Protein AF-A0A0C3PK39-F1 (afdb_monomer_lite)

Radius of gyration: 20.99 Å; chains: 1; bounding box: 49×44×51 Å

Organism: NCBI:txid870435

Foldseek 3Di:
DDDDDDPPDDDDPLQVDEAEEEEAQPDDDDLLVVLLVCVVSVHQKYWYWHDDPPRTDDTDIDGCPDPVNVVSVVSVVVVVVVVVVVVVVVVVVDVVVDPPFDKDFDDDPNDTDIDGDDDDDDPPDDPVVCVVPPDDPDD

Structure (mmCIF, N/CA/C/O backbone):
data_AF-A0A0C3PK39-F1
#
_entry.id   AF-A0A0C3PK39-F1
#
loop_
_atom_site.group_PDB
_atom_site.id
_atom_site.type_symbol
_atom_site.label_atom_id
_atom_site.label_alt_id
_atom_site.label_comp_id
_atom_site.label_asym_id
_atom_site.label_entity_id
_atom_site.label_seq_id
_atom_site.pdbx_PDB_ins_code
_atom_site.Cartn_x
_atom_site.Cartn_y
_atom_site.Cartn_z
_atom_site.occupancy
_atom_site.B_iso_or_equiv
_atom_site.auth_seq_id
_atom_site.auth_comp_id
_atom_site.auth_asym_id
_atom_site.auth_atom_id
_atom_site.pdbx_PDB_model_num
ATOM 1 N N . MET A 1 1 ? -28.351 13.438 0.850 1.00 42.59 1 MET A N 1
ATOM 2 C CA . MET A 1 1 ? -27.108 14.030 1.394 1.00 42.59 1 MET A CA 1
ATOM 3 C C . MET A 1 1 ? -26.590 15.057 0.391 1.00 42.59 1 MET A C 1
ATOM 5 O O . MET A 1 1 ? -26.276 14.674 -0.727 1.00 42.59 1 MET A O 1
ATOM 9 N N . LYS A 1 2 ? -26.605 16.357 0.718 1.00 39.53 2 LYS A N 1
ATOM 10 C CA . LYS A 1 2 ? -26.077 17.410 -0.170 1.00 39.53 2 LYS A CA 1
ATOM 11 C C . LYS A 1 2 ? -24.591 17.599 0.139 1.00 39.53 2 LYS A C 1
ATOM 13 O O . LYS A 1 2 ? -24.259 18.124 1.197 1.00 39.53 2 LYS A O 1
ATOM 18 N N . VAL A 1 3 ? -23.712 17.150 -0.755 1.00 57.50 3 VAL A N 1
ATOM 19 C CA . VAL A 1 3 ? -22.270 17.409 -0.645 1.00 57.50 3 VAL A CA 1
ATOM 20 C C . VAL A 1 3 ? -22.033 18.863 -1.053 1.00 57.50 3 VAL A C 1
ATOM 22 O O . VAL A 1 3 ? -22.202 19.215 -2.218 1.00 57.50 3 VAL A O 1
ATOM 25 N N . LYS A 1 4 ? -21.697 19.729 -0.092 1.00 63.94 4 LYS A N 1
ATOM 26 C CA . LYS A 1 4 ? -21.266 21.100 -0.385 1.00 63.94 4 LYS A CA 1
ATOM 27 C C . LYS A 1 4 ? -19.791 21.064 -0.763 1.00 63.94 4 LYS A C 1
ATOM 29 O O . LYS A 1 4 ? -18.950 20.744 0.070 1.00 63.94 4 LYS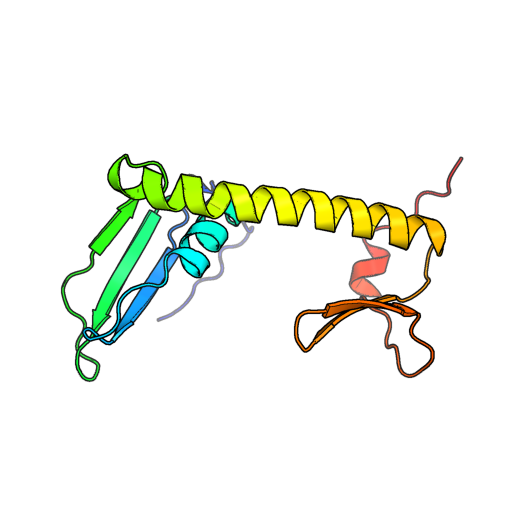 A O 1
ATOM 34 N N . LEU A 1 5 ? -19.490 21.389 -2.015 1.00 65.06 5 LEU A N 1
ATOM 35 C CA . LEU A 1 5 ? -18.119 21.646 -2.441 1.00 65.06 5 LEU A CA 1
ATOM 36 C C . LEU A 1 5 ? -17.664 22.956 -1.793 1.00 65.06 5 LEU A C 1
ATOM 38 O O . LEU A 1 5 ? -18.254 24.007 -2.039 1.00 65.06 5 LEU A O 1
ATOM 42 N N . THR A 1 6 ? -16.646 22.891 -0.943 1.00 62.50 6 THR A N 1
ATOM 43 C CA . THR A 1 6 ? -15.999 24.081 -0.392 1.00 62.50 6 THR A CA 1
ATOM 44 C C . THR A 1 6 ? -15.044 24.666 -1.432 1.00 62.50 6 THR A C 1
ATOM 46 O O . THR A 1 6 ? -14.265 23.949 -2.065 1.00 62.50 6 THR A O 1
ATOM 49 N N . SER A 1 7 ? -15.143 25.978 -1.643 1.00 70.19 7 SER A N 1
ATOM 50 C CA . SER A 1 7 ? -14.208 26.763 -2.448 1.00 70.19 7 SER A CA 1
ATOM 51 C C . SER A 1 7 ? -13.670 27.899 -1.571 1.00 70.19 7 SER A C 1
ATOM 53 O O . SER A 1 7 ? -14.487 28.572 -0.938 1.00 70.19 7 SER A O 1
ATOM 55 N N . PRO A 1 8 ? -12.345 28.123 -1.509 1.00 70.62 8 PRO A N 1
ATOM 56 C CA . PRO A 1 8 ? -11.289 27.359 -2.178 1.00 70.62 8 PRO A CA 1
ATOM 57 C C . PRO A 1 8 ? -11.109 25.953 -1.581 1.00 70.62 8 PRO A C 1
ATOM 59 O O . PRO A 1 8 ? -11.486 25.687 -0.441 1.00 70.62 8 PRO A O 1
ATOM 62 N N . ARG A 1 9 ? -10.516 25.037 -2.359 1.00 74.50 9 ARG A N 1
ATOM 63 C CA . ARG A 1 9 ? -10.085 23.734 -1.835 1.00 74.50 9 ARG A CA 1
ATOM 64 C C . ARG A 1 9 ? -8.935 23.975 -0.858 1.00 74.50 9 ARG A C 1
ATOM 66 O O . ARG A 1 9 ? -7.857 24.377 -1.286 1.00 74.50 9 ARG A O 1
ATOM 73 N N . SER A 1 10 ? -9.165 23.752 0.429 1.00 77.94 10 SER A N 1
ATOM 74 C CA . SER A 1 10 ? -8.113 23.783 1.442 1.00 77.94 10 SER A CA 1
ATOM 75 C C . SER A 1 10 ? -7.437 22.416 1.545 1.00 77.94 10 SER A C 1
ATOM 77 O O . SER A 1 10 ? -8.088 21.374 1.457 1.00 77.94 10 SER A O 1
ATOM 79 N N . VAL A 1 1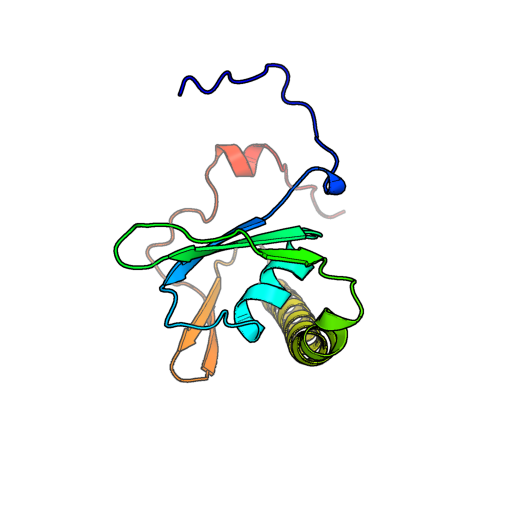1 ? -6.115 22.417 1.717 1.00 83.38 11 VAL A N 1
ATOM 80 C CA . VAL A 1 11 ? -5.372 21.201 2.061 1.00 83.38 11 VAL A CA 1
ATOM 81 C C . VAL A 1 11 ? -5.709 20.851 3.506 1.00 83.38 11 VAL A C 1
ATOM 83 O O . VAL A 1 11 ? -5.596 21.700 4.390 1.00 83.38 11 VAL A O 1
ATOM 86 N N . LEU A 1 12 ? -6.145 19.615 3.739 1.00 85.44 12 LEU A N 1
ATOM 87 C CA . LEU A 1 12 ? -6.407 19.110 5.081 1.00 85.44 12 LEU A CA 1
ATOM 88 C C . LEU A 1 12 ? -5.193 18.335 5.602 1.00 85.44 12 LEU A C 1
ATOM 90 O O . LEU A 1 12 ? -4.528 17.654 4.818 1.00 85.44 12 LEU A O 1
ATOM 94 N N . PRO A 1 13 ? -4.910 18.392 6.916 1.00 89.75 13 PRO A N 1
ATOM 95 C CA . PRO A 1 13 ? -3.901 17.536 7.519 1.00 89.75 13 PRO A CA 1
ATOM 96 C C . PRO A 1 13 ? -4.248 16.063 7.308 1.00 89.75 13 PRO A C 1
ATOM 98 O O . PRO A 1 13 ? -5.386 15.655 7.548 1.00 89.75 13 PRO A O 1
ATOM 101 N N . GLN A 1 14 ? -3.260 15.246 6.943 1.00 89.12 14 GLN A N 1
ATOM 102 C CA . GLN A 1 14 ? -3.454 13.804 6.765 1.00 89.12 14 GLN A CA 1
ATOM 103 C C . GLN A 1 14 ? -3.999 13.129 8.038 1.00 89.12 14 GLN A C 1
ATOM 105 O O . GLN A 1 14 ? -4.791 12.197 7.963 1.00 89.12 14 GLN A O 1
ATOM 110 N N . SER A 1 15 ? -3.659 13.659 9.218 1.00 90.31 15 SER A N 1
ATOM 111 C CA . SER A 1 15 ? -4.172 13.201 10.516 1.00 90.31 15 SER A CA 1
ATOM 112 C C . SER A 1 15 ? -5.691 13.335 10.686 1.00 90.31 15 SER A C 1
ATOM 114 O O . SER A 1 15 ? -6.252 12.710 11.584 1.00 90.31 15 SER A O 1
ATOM 116 N N . SER A 1 16 ? -6.362 14.126 9.840 1.00 92.06 16 SER A N 1
ATOM 117 C CA . SER A 1 16 ? -7.825 14.255 9.816 1.00 92.06 16 SER A CA 1
ATOM 118 C C . SER A 1 16 ? -8.523 13.203 8.942 1.00 92.06 16 SER A C 1
ATOM 120 O O . SER A 1 16 ? -9.752 13.137 8.929 1.00 92.06 16 SER A O 1
ATOM 122 N N . VAL A 1 17 ? -7.760 12.374 8.223 1.00 93.81 17 VAL A N 1
ATOM 123 C CA . VAL A 1 17 ? -8.275 11.332 7.330 1.00 93.81 17 VAL A CA 1
ATOM 124 C C . VAL A 1 17 ? -8.434 10.014 8.089 1.00 93.81 17 VAL A C 1
ATOM 126 O O . VAL A 1 17 ? -7.570 9.611 8.870 1.00 93.81 17 VAL A O 1
ATOM 129 N N . ILE A 1 18 ? -9.544 9.322 7.831 1.00 96.50 18 ILE A N 1
ATOM 130 C CA . ILE A 1 18 ? -9.814 7.970 8.330 1.00 96.50 18 ILE A CA 1
ATOM 131 C C . ILE A 1 18 ? -10.183 7.051 7.165 1.00 96.50 18 ILE A C 1
ATOM 133 O O . ILE A 1 18 ? -10.816 7.488 6.204 1.00 96.50 18 ILE A O 1
ATOM 137 N N . GLU A 1 19 ? -9.837 5.772 7.274 1.00 97.69 19 GLU A N 1
ATOM 138 C CA . GLU A 1 19 ? -10.328 4.727 6.374 1.00 97.69 19 GLU A CA 1
ATOM 139 C C . GLU A 1 19 ? -11.592 4.106 6.979 1.00 97.69 19 GLU A C 1
ATOM 141 O O . GLU A 1 19 ? -11.637 3.795 8.172 1.00 97.69 19 GLU A O 1
ATOM 146 N N . ILE A 1 20 ? -12.611 3.875 6.150 1.00 97.94 20 ILE A N 1
ATOM 147 C CA . ILE A 1 20 ? -13.822 3.144 6.537 1.00 97.94 20 ILE A CA 1
ATOM 148 C C . ILE A 1 20 ? -13.907 1.878 5.692 1.00 97.94 20 ILE A C 1
ATOM 150 O O . ILE A 1 20 ? -13.910 1.944 4.463 1.00 97.94 20 ILE A O 1
ATOM 154 N N . LYS A 1 21 ? -14.033 0.718 6.342 1.00 97.31 21 LYS A N 1
ATOM 155 C CA . LYS A 1 21 ? -14.286 -0.557 5.660 1.00 97.31 21 LYS A CA 1
ATOM 156 C C . LYS A 1 21 ? -15.495 -1.265 6.247 1.00 97.31 21 LYS A C 1
ATOM 158 O O . LYS A 1 21 ? -15.847 -1.115 7.416 1.00 97.31 21 LYS A O 1
ATOM 163 N N . THR A 1 22 ? -16.116 -2.088 5.414 1.00 96.94 22 THR A N 1
ATOM 164 C CA . THR A 1 22 ? -17.180 -2.998 5.827 1.00 96.94 22 THR A CA 1
ATOM 165 C C . THR A 1 22 ? -16.848 -4.412 5.379 1.00 96.94 22 THR A C 1
ATOM 167 O O . THR A 1 22 ? -16.165 -4.621 4.372 1.00 96.94 22 THR A O 1
ATOM 170 N N . ARG A 1 23 ? -17.286 -5.406 6.152 1.00 96.62 23 ARG A N 1
ATOM 171 C CA . ARG A 1 23 ? -17.034 -6.816 5.836 1.00 96.62 23 ARG A CA 1
ATOM 172 C C . ARG A 1 23 ? -18.179 -7.687 6.326 1.00 96.62 23 ARG A C 1
ATOM 174 O O . ARG A 1 23 ? -18.767 -7.405 7.363 1.00 96.62 23 ARG A O 1
ATOM 181 N N . ALA A 1 24 ? -18.494 -8.763 5.610 1.00 96.88 24 ALA A N 1
ATOM 182 C CA . ALA A 1 24 ? -19.442 -9.750 6.117 1.00 96.88 24 ALA A CA 1
ATOM 183 C C . ALA A 1 24 ? -18.925 -10.323 7.449 1.00 96.88 24 ALA A C 1
ATOM 185 O O . ALA A 1 24 ? -17.756 -10.684 7.525 1.00 96.88 24 ALA A O 1
ATOM 186 N N . ALA A 1 25 ? -19.783 -10.458 8.462 1.00 95.31 25 ALA A N 1
ATOM 187 C CA . ALA A 1 25 ? -19.379 -10.834 9.821 1.00 95.31 25 ALA A CA 1
ATOM 188 C C . ALA A 1 25 ? -18.628 -12.173 9.907 1.00 95.31 25 ALA A C 1
ATOM 190 O O . ALA A 1 25 ? -17.760 -12.341 10.753 1.00 95.31 25 ALA A O 1
ATOM 191 N N . ARG A 1 26 ? -18.911 -13.096 8.979 1.00 95.38 26 ARG A N 1
ATOM 192 C CA . ARG A 1 26 ? -18.232 -14.397 8.852 1.00 95.38 26 ARG A CA 1
ATOM 193 C C . ARG A 1 26 ? -16.841 -14.346 8.201 1.00 95.38 26 ARG A C 1
ATOM 195 O O . ARG A 1 26 ? -16.271 -15.398 7.935 1.00 95.38 26 ARG A O 1
ATOM 202 N N . ARG A 1 27 ? -16.358 -13.171 7.793 1.00 94.94 27 ARG A N 1
ATOM 203 C CA . ARG A 1 27 ? -15.073 -13.002 7.105 1.00 94.94 27 ARG A CA 1
ATOM 204 C C . ARG A 1 27 ? -14.181 -12.081 7.912 1.00 94.94 27 ARG A C 1
ATOM 206 O O . ARG A 1 27 ? -14.575 -10.960 8.230 1.00 94.94 27 ARG A O 1
ATOM 213 N N . GLU A 1 28 ? -12.956 -12.532 8.133 1.00 93.94 28 GLU A N 1
ATOM 214 C CA . GLU A 1 28 ? -11.923 -11.687 8.706 1.00 93.94 28 GLU A CA 1
ATOM 215 C C . GLU A 1 28 ? -11.397 -10.662 7.700 1.00 93.94 28 GLU A C 1
ATOM 217 O O . GLU A 1 28 ? -11.610 -10.749 6.478 1.00 93.94 28 GLU A O 1
ATOM 222 N N . LEU A 1 29 ? -10.763 -9.639 8.263 1.00 94.69 29 LEU A N 1
ATOM 223 C CA . LEU A 1 29 ? -10.046 -8.635 7.505 1.00 94.69 29 LEU A CA 1
ATOM 224 C C . LEU A 1 29 ? -8.701 -9.217 7.067 1.00 94.69 29 LEU A C 1
ATOM 226 O O . LEU A 1 29 ? -7.969 -9.770 7.885 1.00 94.69 29 LEU A O 1
ATOM 230 N N . ASP A 1 30 ? -8.374 -9.089 5.783 1.00 95.31 30 ASP A N 1
ATOM 231 C CA . ASP A 1 30 ? -7.057 -9.485 5.292 1.00 95.31 30 ASP A CA 1
ATOM 232 C C . ASP A 1 30 ? -6.051 -8.368 5.578 1.00 95.31 30 ASP A C 1
ATOM 234 O O . ASP A 1 30 ? -5.917 -7.400 4.825 1.00 95.31 30 ASP A O 1
ATOM 238 N N . TRP A 1 31 ? -5.354 -8.485 6.702 1.00 95.44 31 TRP A N 1
ATOM 239 C CA . TRP A 1 31 ? -4.363 -7.494 7.102 1.00 95.44 31 TRP A CA 1
ATOM 240 C C . TRP A 1 31 ? -3.152 -7.425 6.167 1.00 95.44 31 TRP A C 1
ATOM 242 O O . TRP A 1 31 ? -2.512 -6.375 6.125 1.00 95.44 31 TRP A O 1
ATOM 252 N N . LYS A 1 32 ? -2.878 -8.466 5.366 1.00 94.50 32 LYS A N 1
ATOM 253 C CA . LYS A 1 32 ? -1.792 -8.441 4.372 1.00 94.50 32 LYS A CA 1
ATOM 254 C C . LYS A 1 32 ? -2.095 -7.492 3.218 1.00 94.50 32 LYS A C 1
ATOM 256 O O . LYS A 1 32 ? -1.174 -6.969 2.602 1.00 94.50 32 LYS A O 1
ATOM 261 N N . GLU A 1 33 ? -3.373 -7.247 2.943 1.00 93.25 33 GLU A N 1
ATOM 262 C CA . GLU A 1 33 ? -3.826 -6.249 1.972 1.00 93.25 33 GLU A CA 1
ATOM 263 C C . GLU A 1 33 ? -4.045 -4.886 2.646 1.00 93.25 33 GLU A C 1
ATOM 265 O O . GLU A 1 33 ? -3.600 -3.847 2.154 1.00 93.25 33 GLU A O 1
ATOM 270 N N . VAL A 1 34 ? -4.711 -4.884 3.805 1.00 96.06 34 VAL A N 1
ATOM 271 C CA . VAL A 1 34 ? -5.169 -3.648 4.449 1.00 96.06 34 VAL A CA 1
ATOM 272 C C . VAL A 1 34 ? -4.037 -2.862 5.095 1.00 96.06 34 VAL A C 1
ATOM 274 O O . VAL A 1 34 ? -4.004 -1.639 4.958 1.00 96.06 34 VAL A O 1
ATOM 277 N N . TYR A 1 35 ? -3.110 -3.521 5.795 1.00 97.00 35 TYR A N 1
ATOM 278 C CA . TYR A 1 35 ? -2.043 -2.803 6.488 1.00 97.00 35 TYR A CA 1
ATOM 279 C C . TYR A 1 35 ? -1.150 -2.026 5.504 1.00 97.00 35 TYR A C 1
ATOM 281 O O . TYR A 1 35 ? -0.989 -0.820 5.703 1.00 97.00 35 TYR A O 1
ATOM 289 N N . PRO A 1 36 ? -0.650 -2.624 4.397 1.00 95.75 36 PRO A N 1
ATOM 290 C CA . PRO A 1 36 ? 0.090 -1.878 3.378 1.00 95.75 36 PRO A CA 1
ATOM 291 C C . PRO A 1 36 ? -0.682 -0.694 2.792 1.00 95.75 36 PRO A C 1
ATOM 293 O O . PRO A 1 36 ? -0.098 0.369 2.592 1.00 95.75 36 PRO A O 1
ATOM 296 N N . GLN A 1 37 ? -1.990 -0.842 2.548 1.00 95.62 37 GLN A N 1
ATOM 297 C CA . GLN A 1 37 ? -2.830 0.251 2.048 1.00 95.62 37 GLN A CA 1
ATOM 298 C C . GLN A 1 37 ? -2.855 1.434 3.032 1.00 95.62 37 GLN A C 1
ATOM 300 O O . GLN A 1 37 ? -2.647 2.583 2.633 1.00 95.62 37 GLN A O 1
ATOM 305 N N . LEU A 1 38 ? -3.108 1.168 4.317 1.00 96.12 38 LEU A N 1
ATOM 306 C CA . LEU A 1 38 ? -3.157 2.203 5.355 1.00 96.12 38 LEU A CA 1
ATOM 307 C C . LEU A 1 38 ? -1.787 2.856 5.560 1.00 96.12 38 LEU A C 1
ATOM 309 O O . LEU A 1 38 ? -1.700 4.077 5.670 1.00 96.12 38 LEU A O 1
ATOM 313 N N . TYR A 1 39 ? -0.722 2.052 5.545 1.00 95.50 39 TYR A N 1
ATOM 314 C CA . TYR A 1 39 ? 0.648 2.530 5.677 1.00 95.50 39 TYR A CA 1
ATOM 315 C C . TYR A 1 39 ? 1.037 3.442 4.507 1.00 95.50 39 TYR A C 1
ATOM 317 O O . TYR A 1 39 ? 1.419 4.587 4.723 1.00 95.50 39 TYR A O 1
ATOM 325 N N . LEU A 1 40 ? 0.868 3.005 3.255 1.00 94.94 40 LEU A N 1
ATOM 326 C CA . LEU A 1 40 ? 1.244 3.802 2.077 1.00 94.94 40 LEU A CA 1
ATOM 327 C C . LEU A 1 40 ? 0.400 5.072 1.917 1.00 94.94 40 LEU A C 1
ATOM 329 O O . LEU A 1 40 ? 0.904 6.088 1.447 1.00 94.94 40 LEU A O 1
ATOM 333 N N . SER A 1 41 ? -0.870 5.031 2.328 1.00 94.25 41 SER A N 1
ATOM 334 C CA . SER A 1 41 ? -1.736 6.216 2.346 1.00 94.25 41 SER A CA 1
ATOM 335 C C . SER A 1 41 ? -1.516 7.116 3.562 1.00 94.25 41 SER A C 1
ATOM 337 O O . SER A 1 41 ? -2.125 8.178 3.626 1.00 94.25 41 SER A O 1
ATOM 339 N N . GLN A 1 42 ? -0.675 6.713 4.523 1.00 94.44 42 GLN A N 1
ATOM 340 C CA . GLN A 1 42 ? -0.461 7.418 5.790 1.00 94.44 42 GLN A CA 1
ATOM 341 C C . GLN A 1 42 ? -1.780 7.674 6.546 1.00 94.44 42 GLN A C 1
ATOM 343 O O . GLN A 1 42 ? -1.988 8.735 7.131 1.00 94.44 42 GLN A O 1
ATOM 348 N N . THR A 1 43 ? -2.702 6.707 6.515 1.00 95.88 43 THR A N 1
ATOM 349 C CA . THR A 1 43 ? -4.011 6.805 7.177 1.00 95.88 43 THR A CA 1
ATOM 350 C C . THR A 1 43 ? -3.965 6.105 8.532 1.00 95.88 43 THR A C 1
ATOM 352 O O . THR A 1 43 ? -3.970 4.878 8.618 1.00 95.88 43 THR A O 1
ATOM 355 N N . SER A 1 44 ? -3.930 6.890 9.611 1.00 95.38 44 SER A N 1
ATOM 356 C CA . SER A 1 44 ? -3.649 6.378 10.962 1.00 95.38 44 SER A CA 1
ATOM 357 C C . SER A 1 44 ? -4.755 5.518 11.567 1.00 95.38 44 SER A C 1
ATOM 359 O O . SER A 1 44 ? -4.474 4.718 12.464 1.00 95.38 44 SER A O 1
ATOM 361 N N . TYR A 1 45 ? -6.001 5.695 11.119 1.00 97.44 45 TYR A N 1
ATOM 362 C CA . TYR A 1 45 ? -7.161 5.030 11.702 1.00 97.44 45 TYR A CA 1
ATOM 363 C C . TYR A 1 45 ? -8.006 4.303 10.664 1.00 97.44 45 TYR A C 1
ATOM 365 O O . TYR A 1 45 ? -8.405 4.883 9.654 1.00 97.44 45 TYR A O 1
ATOM 373 N N . LEU A 1 46 ? -8.353 3.059 10.990 1.00 97.88 46 LEU A N 1
ATOM 374 C CA . LEU A 1 46 ? -9.363 2.273 10.296 1.00 97.88 46 LEU A CA 1
ATOM 375 C C . LEU A 1 46 ? -10.586 2.094 11.198 1.00 97.88 46 LEU A C 1
ATOM 377 O O . LEU A 1 46 ? -10.468 1.655 12.341 1.00 97.88 46 LEU A O 1
ATOM 381 N N . TYR A 1 47 ? -11.757 2.382 10.643 1.00 98.12 47 TYR A N 1
ATOM 382 C CA . TYR A 1 47 ? -13.058 2.101 11.233 1.00 98.12 47 TYR A CA 1
ATOM 383 C C . TYR A 1 47 ? -13.698 0.950 10.453 1.00 98.12 47 TYR A C 1
ATOM 385 O O . TYR A 1 47 ? -14.011 1.084 9.268 1.00 98.12 47 TYR A O 1
ATOM 393 N N . LEU A 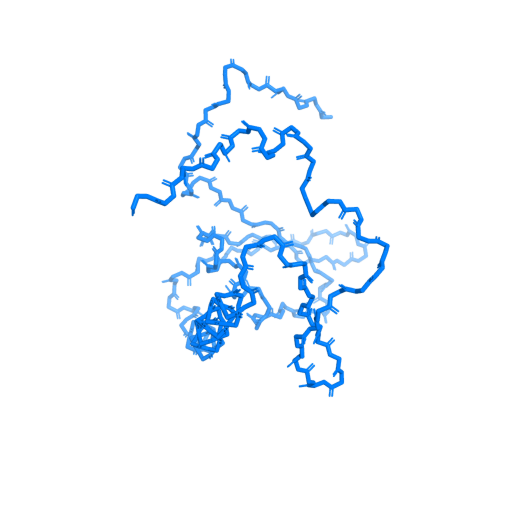1 48 ? -13.869 -0.198 11.107 1.00 97.81 48 LEU A N 1
ATOM 394 C CA . LEU A 1 48 ? -14.409 -1.415 10.508 1.00 97.81 48 LEU A CA 1
ATOM 395 C C . LEU A 1 48 ? -15.791 -1.719 11.081 1.00 97.81 48 LEU A C 1
ATOM 397 O O . LEU A 1 48 ? -15.946 -1.850 12.290 1.00 97.81 48 LEU A O 1
ATOM 401 N N . ALA A 1 49 ? -16.782 -1.907 10.213 1.00 97.94 49 ALA A N 1
ATOM 402 C CA . ALA A 1 49 ? -18.077 -2.456 10.605 1.00 97.94 49 ALA A CA 1
ATOM 403 C C . ALA A 1 49 ? -18.294 -3.833 9.965 1.00 97.94 49 ALA A C 1
ATOM 405 O O . ALA A 1 49 ? -18.376 -3.966 8.737 1.00 97.94 49 ALA A O 1
ATOM 406 N N . LYS A 1 50 ? -18.425 -4.868 10.801 1.00 97.81 50 LYS A N 1
ATOM 407 C CA . LYS A 1 50 ? -18.867 -6.195 10.358 1.00 97.81 50 LYS A CA 1
ATOM 408 C C . LYS A 1 50 ? -20.391 -6.198 10.171 1.00 97.81 50 LYS A C 1
ATOM 410 O O . LYS A 1 50 ? -21.109 -5.619 10.981 1.00 97.81 50 LYS A O 1
ATOM 415 N N . HIS A 1 51 ? -20.896 -6.825 9.108 1.00 97.62 51 HIS A N 1
ATOM 416 C CA . HIS A 1 51 ? -22.329 -6.852 8.795 1.00 97.62 51 HIS A CA 1
ATOM 417 C C . HIS A 1 51 ? -22.889 -8.266 8.606 1.00 97.62 51 HIS A C 1
ATOM 419 O O . HIS A 1 51 ? -22.246 -9.144 8.025 1.00 97.62 51 HIS A O 1
ATOM 425 N N . THR A 1 52 ? -24.144 -8.457 9.009 1.00 97.69 52 THR A N 1
ATOM 426 C CA . THR A 1 52 ? -24.921 -9.683 8.786 1.00 97.69 52 THR A CA 1
ATOM 427 C C . THR A 1 52 ? -26.154 -9.325 7.973 1.00 97.69 52 THR A C 1
ATOM 429 O O . THR A 1 52 ? -27.002 -8.573 8.433 1.00 97.69 52 THR A O 1
ATOM 432 N N . ARG A 1 53 ? -26.234 -9.826 6.731 1.00 95.12 53 ARG A N 1
ATOM 433 C CA . ARG A 1 53 ? -27.364 -9.577 5.807 1.00 95.12 53 ARG A CA 1
ATOM 434 C C . ARG A 1 53 ? -27.741 -8.088 5.642 1.00 95.12 53 ARG A C 1
ATOM 436 O O . ARG A 1 53 ? -28.907 -7.752 5.511 1.00 95.12 53 ARG A O 1
ATOM 443 N N . GLY A 1 54 ? -26.741 -7.205 5.637 1.00 93.38 54 GLY A N 1
ATOM 444 C CA . GLY A 1 54 ? -26.922 -5.757 5.459 1.00 93.38 54 GLY A CA 1
ATOM 445 C C . GLY A 1 54 ? -27.093 -4.968 6.760 1.00 93.38 54 GLY A C 1
ATOM 446 O O . GLY A 1 54 ? -26.984 -3.747 6.735 1.00 93.38 54 GLY A O 1
ATOM 447 N N . THR A 1 55 ? -27.270 -5.638 7.902 1.00 97.38 55 THR A N 1
ATOM 448 C CA . THR A 1 55 ? -27.267 -4.993 9.221 1.00 97.38 55 THR A CA 1
ATOM 449 C C . THR A 1 55 ? -25.837 -4.883 9.741 1.00 97.38 55 THR A C 1
ATOM 451 O O . THR A 1 55 ? -25.164 -5.901 9.923 1.00 97.38 55 THR A O 1
ATOM 454 N N . PHE A 1 56 ? -25.366 -3.656 9.965 1.00 97.50 56 PHE A N 1
ATOM 455 C CA . PHE A 1 56 ? -24.035 -3.378 10.506 1.00 97.50 56 PHE A CA 1
ATOM 456 C C . PHE A 1 56 ? -24.024 -3.529 12.027 1.00 97.50 56 PHE A C 1
ATOM 458 O O . PHE A 1 56 ? -24.904 -3.017 12.716 1.00 97.50 56 PHE A O 1
ATOM 465 N N . GLY A 1 57 ? -23.025 -4.243 12.537 1.00 94.88 57 GLY A N 1
ATOM 466 C CA . GLY A 1 57 ? -22.757 -4.359 13.962 1.00 94.88 57 GLY A CA 1
ATOM 467 C C . GLY A 1 57 ? -21.962 -3.172 14.504 1.00 94.88 57 GLY A C 1
ATOM 468 O O . GLY A 1 57 ? -21.854 -2.113 13.881 1.00 94.88 57 GLY A O 1
ATOM 469 N N . ARG A 1 58 ? -21.373 -3.373 15.686 1.00 96.88 58 ARG A N 1
ATOM 470 C CA . ARG A 1 58 ? -20.510 -2.384 16.335 1.00 96.88 58 ARG A CA 1
ATOM 471 C C . ARG A 1 58 ? -19.304 -2.051 15.451 1.00 96.88 58 ARG A C 1
ATOM 473 O O . ARG A 1 58 ? -18.706 -2.941 14.853 1.00 96.88 58 ARG A O 1
ATOM 480 N N . VAL A 1 59 ? -18.943 -0.76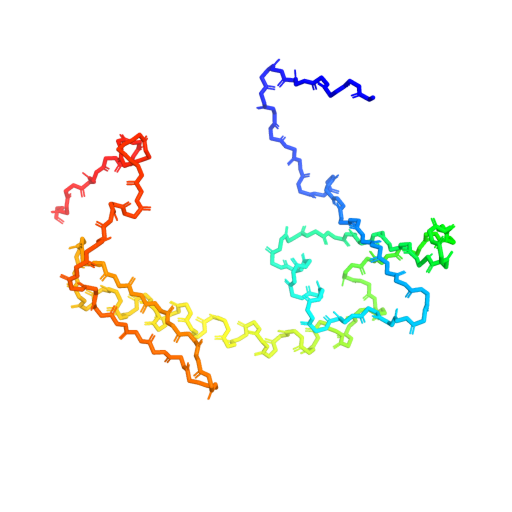9 15.412 1.00 98.00 59 VAL A N 1
ATOM 481 C CA . VAL A 1 59 ? -17.737 -0.300 14.726 1.00 98.00 59 VAL A CA 1
ATOM 482 C C . VAL A 1 59 ? -16.512 -0.579 15.593 1.00 98.00 59 VAL A C 1
ATOM 484 O O . VAL A 1 59 ? -16.437 -0.136 16.741 1.00 98.00 59 VAL A O 1
ATOM 487 N N . GLU A 1 60 ? -15.554 -1.297 15.026 1.00 97.00 60 GLU A N 1
ATOM 488 C CA . GLU A 1 60 ? -14.232 -1.541 15.588 1.00 97.00 60 GLU A CA 1
ATOM 489 C C . GLU A 1 60 ? -13.264 -0.469 15.076 1.00 97.00 60 GLU A C 1
ATOM 491 O O . GLU A 1 60 ? -13.275 -0.124 13.891 1.00 97.00 60 GLU A O 1
ATOM 496 N N . LYS A 1 61 ? -12.433 0.077 15.967 1.00 97.44 61 LYS A N 1
ATOM 497 C CA . LYS A 1 61 ? -11.459 1.122 15.637 1.00 97.44 61 LYS A CA 1
ATOM 498 C C . LYS A 1 61 ? -10.049 0.579 15.810 1.00 97.44 61 LYS A C 1
ATOM 500 O O . LYS A 1 61 ? -9.686 0.147 16.899 1.00 97.44 61 LYS A O 1
ATOM 505 N N . PHE A 1 62 ? -9.248 0.692 14.759 1.00 97.44 62 PHE A N 1
ATOM 506 C CA . PHE A 1 62 ? -7.844 0.298 14.752 1.00 97.44 62 PHE A CA 1
ATOM 507 C C . PHE A 1 62 ? -6.967 1.527 14.547 1.00 97.44 62 PHE A C 1
ATOM 509 O O . PHE A 1 62 ? -7.255 2.361 13.688 1.00 97.44 62 PHE A O 1
ATOM 516 N N . GLN A 1 63 ? -5.893 1.626 15.326 1.00 96.69 63 GLN A N 1
ATOM 517 C CA . GLN A 1 63 ? -4.828 2.603 15.124 1.00 96.69 63 GLN A CA 1
ATOM 518 C C . GLN A 1 63 ? -3.598 1.872 14.592 1.00 96.69 63 GLN A C 1
ATOM 520 O O . GLN A 1 63 ? -3.099 0.955 15.246 1.00 96.69 63 GLN A O 1
ATOM 525 N N . ILE A 1 64 ? -3.104 2.280 13.422 1.00 94.38 64 ILE A N 1
ATOM 526 C CA . ILE A 1 64 ? -2.070 1.535 12.684 1.00 94.38 64 ILE A CA 1
ATOM 527 C C . ILE A 1 64 ? -0.741 1.409 13.450 1.00 94.38 64 ILE A C 1
ATOM 529 O O . ILE A 1 64 ? -0.053 0.401 13.323 1.00 94.38 64 ILE A O 1
ATOM 533 N N . ASN A 1 65 ? -0.426 2.399 14.290 1.00 91.12 65 ASN A N 1
ATOM 534 C CA . ASN A 1 65 ? 0.798 2.452 15.098 1.00 91.12 65 ASN A CA 1
ATOM 535 C C . ASN A 1 65 ? 0.616 1.883 16.517 1.00 91.12 65 ASN A C 1
ATOM 537 O O . ASN A 1 65 ? 1.476 2.087 17.368 1.00 91.12 65 ASN A O 1
ATOM 541 N N . SER A 1 66 ? -0.518 1.240 16.815 1.00 95.81 66 SER A N 1
ATOM 542 C CA . SER A 1 66 ? -0.727 0.615 18.126 1.00 95.81 66 SER A CA 1
ATOM 543 C C . SER A 1 66 ? 0.054 -0.693 18.261 1.00 95.81 66 SER A C 1
ATOM 545 O O . SER A 1 66 ? 0.353 -1.359 17.270 1.00 95.81 66 SER A O 1
ATOM 547 N N . GLU A 1 67 ? 0.338 -1.098 19.500 1.00 96.19 67 GLU A N 1
ATOM 548 C CA . GLU A 1 67 ? 1.052 -2.346 19.800 1.00 96.19 67 GLU A CA 1
ATOM 549 C C . GLU A 1 67 ? 0.351 -3.578 19.204 1.00 96.19 67 GLU A C 1
ATOM 551 O O . GLU A 1 67 ? 1.002 -4.457 18.641 1.00 96.19 67 GLU A O 1
ATOM 556 N N . GLY A 1 68 ? -0.988 -3.589 19.210 1.00 94.88 68 GLY A N 1
ATOM 557 C CA . GLY A 1 68 ? -1.794 -4.655 18.608 1.00 94.88 68 GLY A CA 1
ATOM 558 C C . GLY A 1 68 ? -1.604 -4.819 17.094 1.00 94.88 68 GLY A C 1
ATOM 559 O O . GLY A 1 68 ? -1.968 -5.852 16.542 1.00 94.88 68 GLY A O 1
ATOM 560 N N . MET A 1 69 ? -0.998 -3.837 16.421 1.00 96.31 69 MET A N 1
ATOM 561 C CA . MET A 1 69 ? -0.712 -3.873 14.986 1.00 96.31 69 MET A CA 1
ATOM 562 C C . MET A 1 69 ? 0.741 -4.246 14.658 1.00 96.31 69 MET A C 1
ATOM 564 O O . MET A 1 69 ? 1.083 -4.377 13.482 1.00 96.31 69 MET A O 1
ATOM 568 N N . ALA A 1 70 ? 1.599 -4.462 15.662 1.00 95.62 70 ALA A N 1
ATOM 569 C CA . ALA A 1 70 ? 3.030 -4.699 15.462 1.00 95.62 70 ALA A CA 1
ATOM 570 C C . ALA A 1 70 ? 3.331 -5.939 14.602 1.00 95.62 70 ALA A C 1
ATOM 572 O O . ALA A 1 70 ? 4.263 -5.924 13.799 1.00 95.62 70 ALA A O 1
ATOM 573 N N . ALA A 1 71 ? 2.538 -7.009 14.725 1.00 95.25 71 ALA A N 1
ATOM 574 C CA . ALA A 1 71 ? 2.703 -8.203 13.893 1.00 95.25 71 ALA A CA 1
ATOM 575 C C . ALA A 1 71 ? 2.448 -7.904 12.405 1.00 95.25 71 ALA A C 1
ATOM 577 O O . ALA A 1 71 ? 3.231 -8.311 11.548 1.00 95.25 71 ALA A O 1
ATOM 578 N N . HIS A 1 72 ? 1.400 -7.132 12.105 1.00 95.69 72 HIS A N 1
ATOM 579 C CA . HIS A 1 72 ? 1.065 -6.720 10.741 1.00 95.69 72 HIS A CA 1
ATOM 580 C C . HIS A 1 72 ? 2.087 -5.734 10.169 1.00 95.69 72 HIS A C 1
ATOM 582 O O . HIS A 1 72 ? 2.412 -5.814 8.987 1.00 95.69 72 HIS A O 1
ATOM 588 N N . ALA A 1 73 ? 2.648 -4.861 11.011 1.00 95.12 73 ALA A N 1
ATOM 589 C CA . ALA A 1 73 ? 3.742 -3.972 10.631 1.00 95.12 73 ALA A CA 1
ATOM 590 C C . ALA A 1 73 ? 4.977 -4.757 10.164 1.00 95.12 73 ALA A C 1
ATOM 592 O O . ALA A 1 73 ? 5.479 -4.518 9.066 1.00 95.12 73 ALA A O 1
ATOM 593 N N . ARG A 1 74 ? 5.414 -5.745 10.958 1.00 94.38 74 ARG A N 1
ATOM 594 C CA . ARG A 1 74 ? 6.555 -6.614 10.617 1.00 94.38 74 ARG A CA 1
ATOM 595 C C . ARG A 1 74 ? 6.307 -7.415 9.340 1.00 94.38 74 ARG A C 1
ATOM 597 O O . ARG A 1 74 ? 7.200 -7.561 8.514 1.00 94.38 74 ARG A O 1
ATOM 604 N N . GLU A 1 75 ? 5.091 -7.925 9.151 1.00 92.62 75 GLU A N 1
ATOM 605 C CA . GLU A 1 75 ? 4.740 -8.644 7.922 1.00 92.62 75 GLU A CA 1
ATOM 606 C C . GLU A 1 75 ? 4.753 -7.721 6.689 1.00 92.62 75 GLU A C 1
ATOM 608 O O . GLU A 1 75 ? 5.237 -8.101 5.617 1.00 92.62 75 GLU A O 1
ATOM 613 N N . ALA A 1 76 ? 4.264 -6.488 6.836 1.00 94.56 76 ALA A N 1
ATOM 614 C CA . ALA A 1 76 ? 4.255 -5.502 5.763 1.00 94.56 76 ALA A CA 1
ATOM 615 C C . ALA A 1 76 ? 5.664 -5.022 5.389 1.00 94.56 76 ALA A C 1
ATOM 617 O O . ALA A 1 76 ? 5.910 -4.771 4.210 1.00 94.56 76 ALA A O 1
ATOM 618 N N . GLU A 1 77 ? 6.593 -4.942 6.343 1.00 94.62 77 GLU A N 1
ATOM 619 C CA . GLU A 1 77 ? 7.979 -4.504 6.129 1.00 94.62 77 GLU A CA 1
ATOM 620 C C . GLU A 1 77 ? 8.672 -5.284 5.001 1.00 94.62 77 GLU A C 1
ATOM 622 O O . GLU A 1 77 ? 9.227 -4.689 4.074 1.00 94.62 77 GLU A O 1
ATOM 627 N N . ALA A 1 78 ? 8.535 -6.613 4.991 1.00 89.50 78 ALA A N 1
ATOM 628 C CA . ALA A 1 78 ? 9.087 -7.455 3.930 1.00 89.50 78 ALA A CA 1
ATOM 629 C C . ALA A 1 78 ? 8.497 -7.128 2.543 1.00 89.50 78 ALA A C 1
ATOM 631 O O . ALA A 1 78 ? 9.189 -7.197 1.525 1.00 89.50 78 ALA A O 1
ATOM 632 N N . SER A 1 79 ? 7.216 -6.757 2.487 1.00 90.81 79 SER A N 1
ATOM 633 C CA . SER A 1 79 ? 6.556 -6.338 1.244 1.00 90.81 79 SER A CA 1
ATOM 634 C C . SER A 1 79 ? 6.960 -4.919 0.829 1.00 90.81 79 SER A C 1
ATOM 636 O O . SER A 1 79 ? 7.108 -4.661 -0.365 1.00 90.81 79 SER A O 1
ATOM 638 N N . MET A 1 80 ? 7.206 -4.020 1.787 1.00 95.38 80 MET A N 1
ATOM 639 C CA . MET A 1 80 ? 7.718 -2.670 1.526 1.00 95.38 80 MET A CA 1
ATOM 640 C C . MET A 1 80 ? 9.139 -2.706 0.956 1.00 95.38 80 MET A C 1
ATOM 642 O O . MET A 1 80 ? 9.416 -2.003 -0.012 1.00 95.38 80 MET A O 1
ATOM 646 N N . ALA A 1 81 ? 10.010 -3.580 1.468 1.00 95.06 81 ALA A N 1
ATOM 647 C CA . ALA A 1 81 ? 11.350 -3.780 0.913 1.00 95.06 81 ALA A CA 1
ATOM 648 C C . ALA A 1 81 ? 11.301 -4.262 -0.551 1.00 95.06 81 ALA A C 1
ATOM 650 O O . ALA A 1 81 ? 12.027 -3.765 -1.409 1.00 95.06 81 ALA A O 1
ATOM 651 N N . LY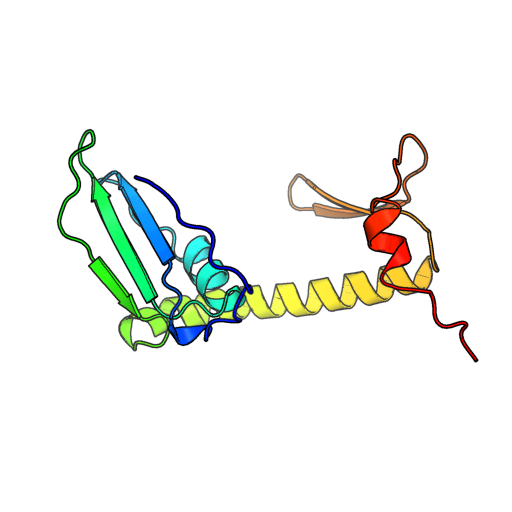S A 1 82 ? 10.384 -5.186 -0.878 1.00 92.94 82 LYS A N 1
ATOM 652 C CA . LYS A 1 82 ? 10.167 -5.623 -2.270 1.00 92.94 82 LYS A CA 1
ATOM 653 C C . LYS A 1 82 ? 9.635 -4.495 -3.154 1.00 92.94 82 LYS A C 1
ATOM 655 O O . LYS A 1 82 ? 10.020 -4.413 -4.319 1.00 92.94 82 LYS A O 1
ATOM 660 N N . LEU A 1 83 ? 8.753 -3.647 -2.622 1.00 94.62 83 LEU A N 1
ATOM 661 C CA . LEU A 1 83 ? 8.230 -2.487 -3.339 1.00 94.62 83 LEU A CA 1
ATOM 662 C C . LEU A 1 83 ? 9.341 -1.472 -3.638 1.00 94.62 83 LEU A C 1
ATOM 664 O O . LEU A 1 83 ? 9.425 -1.006 -4.770 1.00 94.62 83 LEU A O 1
ATOM 668 N N . GLU A 1 84 ? 10.209 -1.173 -2.670 1.00 96.31 84 GLU A N 1
ATOM 669 C CA . GLU A 1 84 ? 11.376 -0.300 -2.858 1.00 96.31 84 GLU A CA 1
ATOM 670 C C . GLU A 1 84 ? 12.282 -0.833 -3.974 1.00 96.31 84 GLU A C 1
ATOM 672 O O . GLU A 1 84 ? 12.500 -0.144 -4.975 1.00 96.31 84 GLU A O 1
ATOM 677 N N . ALA A 1 85 ? 12.692 -2.101 -3.880 1.00 96.00 85 ALA A N 1
ATOM 678 C CA . ALA A 1 85 ? 13.528 -2.738 -4.890 1.00 96.00 85 ALA A CA 1
ATOM 679 C C . ALA A 1 85 ? 12.874 -2.718 -6.284 1.00 96.00 85 ALA A C 1
ATOM 681 O O . ALA A 1 85 ? 13.536 -2.455 -7.293 1.00 96.00 85 ALA A O 1
ATOM 682 N N . LEU A 1 86 ? 11.558 -2.956 -6.353 1.00 94.62 86 LEU A N 1
ATOM 683 C CA . LEU A 1 86 ? 10.803 -2.909 -7.601 1.00 94.62 86 LEU A CA 1
ATOM 684 C C . LEU A 1 86 ? 10.765 -1.497 -8.197 1.00 94.62 86 LEU A C 1
ATOM 686 O O . LEU A 1 86 ? 11.020 -1.335 -9.391 1.00 94.62 86 LEU A O 1
ATOM 690 N N . LEU A 1 87 ? 10.463 -0.472 -7.399 1.00 95.56 87 LEU A N 1
ATOM 691 C CA . LEU A 1 87 ? 10.442 0.918 -7.860 1.00 95.56 87 LEU A CA 1
ATOM 692 C C . LEU A 1 87 ? 11.825 1.345 -8.373 1.00 95.56 87 LEU A C 1
ATOM 694 O O . LEU A 1 87 ? 11.925 1.929 -9.455 1.00 95.56 87 LEU A O 1
ATOM 698 N N . SER A 1 88 ? 12.891 0.967 -7.667 1.00 96.25 88 SER A N 1
ATOM 699 C CA . SER A 1 88 ? 14.281 1.177 -8.084 1.00 96.25 88 SER A CA 1
ATOM 700 C C . SER A 1 88 ? 14.595 0.486 -9.422 1.00 96.25 88 SER A C 1
ATOM 702 O O . SER A 1 88 ? 15.170 1.097 -10.333 1.00 96.25 88 SER A O 1
ATOM 704 N N . ALA A 1 89 ? 14.152 -0.763 -9.604 1.00 93.94 89 ALA A N 1
ATOM 705 C CA . ALA A 1 89 ? 14.310 -1.500 -10.858 1.00 93.94 89 ALA A CA 1
ATOM 706 C C . ALA A 1 89 ? 13.531 -0.861 -12.021 1.00 93.94 89 ALA A C 1
ATOM 708 O O . ALA A 1 89 ? 14.066 -0.745 -13.128 1.00 93.94 89 ALA A O 1
ATOM 709 N N . ILE A 1 90 ? 12.303 -0.394 -11.771 1.00 92.12 90 ILE A N 1
ATOM 710 C CA . ILE A 1 90 ? 11.494 0.336 -12.754 1.00 92.12 90 ILE A CA 1
ATOM 711 C C . ILE A 1 90 ? 12.228 1.607 -13.181 1.00 92.12 90 ILE A C 1
ATOM 713 O O . ILE A 1 90 ? 12.411 1.814 -14.379 1.00 92.12 90 ILE A O 1
ATOM 717 N N . LEU A 1 91 ? 12.711 2.422 -12.236 1.00 92.62 91 LEU A N 1
ATOM 718 C CA . LEU A 1 91 ? 13.447 3.657 -12.532 1.00 92.62 91 LEU A CA 1
ATOM 719 C C . LEU A 1 91 ? 14.698 3.398 -13.383 1.00 92.62 91 LEU A C 1
ATOM 721 O O . LEU A 1 91 ? 14.948 4.107 -14.361 1.00 92.62 91 LEU A O 1
ATOM 725 N N . LYS A 1 92 ? 15.469 2.354 -13.060 1.00 93.44 92 LYS A N 1
ATOM 726 C CA . LYS A 1 92 ? 16.636 1.945 -13.854 1.00 93.44 92 LYS A CA 1
ATOM 727 C C . LYS A 1 92 ? 16.236 1.518 -15.268 1.00 93.44 92 LYS A C 1
ATOM 729 O O . LYS A 1 92 ? 16.877 1.921 -16.239 1.00 93.44 92 LYS A O 1
ATOM 734 N N . ALA A 1 93 ? 15.174 0.726 -15.393 1.00 91.19 93 ALA A N 1
ATOM 735 C CA . ALA A 1 93 ? 14.709 0.228 -16.679 1.00 91.19 93 ALA A CA 1
ATOM 736 C C . ALA A 1 93 ? 14.182 1.356 -17.577 1.00 91.19 93 ALA A C 1
ATOM 738 O O . ALA A 1 93 ? 14.589 1.440 -18.734 1.00 91.19 93 ALA A O 1
ATOM 739 N N . VAL A 1 94 ? 13.335 2.256 -17.059 1.00 89.81 94 VAL A N 1
ATOM 740 C CA . VAL A 1 94 ? 12.769 3.365 -17.852 1.00 89.81 94 VAL A CA 1
ATOM 741 C C . VAL A 1 94 ? 13.863 4.319 -18.346 1.00 89.81 94 VAL A C 1
ATOM 743 O O . VAL A 1 94 ? 13.820 4.740 -19.499 1.00 89.81 94 VAL A O 1
ATOM 746 N N . ARG A 1 95 ? 14.902 4.582 -17.534 1.00 91.25 95 ARG A N 1
ATOM 747 C CA . ARG A 1 95 ? 16.057 5.412 -17.924 1.00 91.25 95 ARG A CA 1
ATOM 748 C C . ARG A 1 95 ? 16.850 4.816 -19.090 1.00 91.25 95 ARG A C 1
ATOM 750 O O . ARG A 1 95 ? 17.332 5.567 -19.928 1.00 91.25 95 ARG A O 1
ATOM 757 N N . LYS A 1 96 ? 16.941 3.484 -19.189 1.00 92.81 96 LYS A N 1
ATOM 758 C CA . LYS A 1 96 ? 17.629 2.795 -20.297 1.00 92.81 96 LYS A CA 1
ATOM 759 C C . LYS A 1 96 ? 16.912 2.960 -21.642 1.00 92.81 96 LYS A C 1
ATOM 761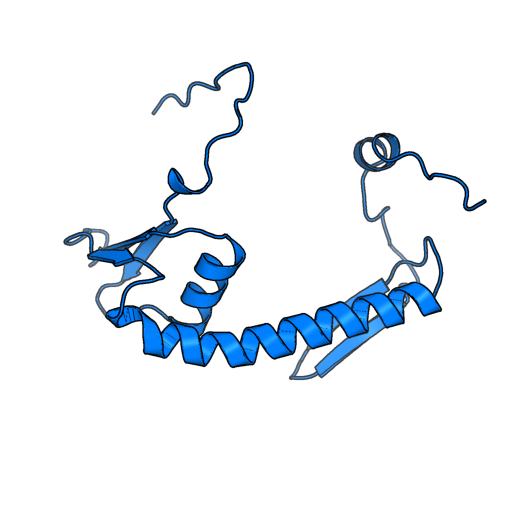 O O . LYS A 1 96 ? 17.567 2.977 -22.678 1.00 92.81 96 LYS A O 1
ATOM 766 N N . TYR A 1 97 ? 15.581 3.039 -21.642 1.00 89.19 97 TYR A N 1
ATOM 767 C CA . TYR A 1 97 ? 14.805 3.193 -22.878 1.00 89.19 97 TYR A CA 1
ATOM 768 C C . TYR A 1 97 ? 14.773 4.633 -23.399 1.00 89.19 97 TYR A C 1
ATOM 770 O O . TYR A 1 97 ? 14.572 4.825 -24.596 1.00 89.19 97 TYR A O 1
ATOM 778 N N . GLY A 1 98 ? 14.985 5.618 -22.526 1.00 82.19 98 GLY A N 1
ATOM 779 C CA . GLY A 1 98 ? 14.937 7.033 -22.878 1.00 82.19 98 GLY A CA 1
ATOM 780 C C . GLY A 1 98 ? 13.531 7.633 -22.818 1.00 82.19 98 GLY A C 1
ATOM 781 O O . GLY A 1 98 ? 12.524 6.954 -22.593 1.00 82.19 98 GLY A O 1
ATOM 782 N N . GLU A 1 99 ? 13.471 8.951 -22.983 1.00 81.38 99 GLU A N 1
ATOM 783 C CA . GLU A 1 99 ? 12.240 9.718 -22.829 1.00 81.38 99 GLU A CA 1
ATOM 784 C C . GLU A 1 99 ? 11.196 9.375 -23.906 1.00 81.38 99 GLU A C 1
ATOM 786 O O . GLU A 1 99 ? 11.509 9.125 -25.068 1.00 81.38 99 GLU A O 1
ATOM 791 N N . GLY A 1 100 ? 9.915 9.380 -23.527 1.00 78.44 100 GLY A N 1
ATOM 792 C CA . GLY A 1 100 ? 8.803 9.233 -24.469 1.00 78.44 100 GLY A CA 1
ATOM 793 C C . GLY A 1 100 ? 8.568 7.807 -24.969 1.00 78.44 100 GLY A C 1
ATOM 794 O O . GLY A 1 100 ? 7.597 7.588 -25.692 1.00 78.44 100 GLY A O 1
ATOM 795 N N . VAL A 1 101 ? 9.386 6.832 -24.558 1.00 85.25 101 VAL A N 1
ATOM 796 C CA . VAL A 1 101 ? 9.173 5.420 -24.889 1.00 85.25 101 VAL A CA 1
ATOM 797 C C . VAL A 1 101 ? 8.069 4.837 -24.001 1.00 85.25 101 VAL A C 1
ATOM 799 O O . VAL A 1 101 ? 8.239 4.740 -22.785 1.00 85.25 101 VAL A O 1
ATOM 802 N N . PRO A 1 102 ? 6.929 4.415 -24.573 1.00 85.56 102 PRO A N 1
ATOM 803 C CA . PRO A 1 102 ? 5.838 3.869 -23.788 1.00 85.56 102 PRO A CA 1
ATOM 804 C C . PRO A 1 102 ? 6.140 2.415 -23.399 1.00 85.56 102 PRO A C 1
ATOM 806 O O . PRO A 1 102 ? 6.304 1.537 -24.254 1.00 85.56 102 PRO A O 1
ATOM 809 N N . LEU A 1 103 ? 6.170 2.160 -22.094 1.00 88.94 103 LEU A N 1
ATOM 810 C CA . LEU A 1 103 ? 6.430 0.849 -21.505 1.00 88.94 103 LEU A CA 1
ATOM 811 C C . LEU A 1 103 ? 5.193 0.342 -20.750 1.00 88.94 103 LEU A C 1
ATOM 813 O O . LEU A 1 103 ? 4.371 1.131 -20.283 1.00 88.94 103 LEU A O 1
ATOM 817 N N . SER A 1 104 ? 5.058 -0.976 -20.641 1.00 90.00 104 SER A N 1
ATOM 818 C CA . SER A 1 104 ? 4.034 -1.645 -19.835 1.00 90.00 104 SER A CA 1
ATOM 819 C C . SER A 1 104 ? 4.695 -2.645 -18.903 1.00 90.00 104 SER A C 1
ATOM 821 O O . SER A 1 104 ? 5.380 -3.551 -19.371 1.00 90.00 104 SER A O 1
ATOM 823 N N . LEU A 1 105 ? 4.467 -2.486 -17.603 1.00 92.75 105 LEU A N 1
ATOM 824 C CA . LEU A 1 105 ? 4.797 -3.489 -16.601 1.00 92.75 105 LEU A CA 1
ATOM 825 C C . LEU A 1 105 ? 3.586 -4.415 -16.446 1.00 92.75 105 LEU A C 1
ATOM 827 O O . LEU A 1 105 ? 2.484 -3.940 -16.174 1.00 92.75 105 LEU A O 1
ATOM 831 N N . VAL A 1 106 ? 3.771 -5.710 -16.680 1.00 93.38 106 VAL A N 1
ATOM 832 C CA . VAL A 1 106 ? 2.698 -6.709 -16.685 1.00 93.38 106 VAL A CA 1
ATOM 833 C C . VAL A 1 106 ? 3.044 -7.797 -15.684 1.00 93.38 106 VAL A C 1
ATOM 835 O O . VAL A 1 106 ? 4.130 -8.366 -15.750 1.00 93.38 106 VAL A O 1
ATOM 838 N N . TYR A 1 107 ? 2.111 -8.083 -14.778 1.00 94.31 107 TYR A N 1
ATOM 839 C CA . TYR A 1 107 ? 2.191 -9.214 -13.863 1.00 94.31 107 TYR A CA 1
ATOM 840 C C . TYR A 1 107 ? 1.234 -10.313 -14.323 1.00 94.31 107 TYR A C 1
ATOM 842 O O . TYR A 1 107 ? 0.028 -10.075 -14.425 1.00 94.31 107 TYR A O 1
ATOM 850 N N . ARG A 1 108 ? 1.748 -11.506 -14.623 1.00 96.31 108 ARG A N 1
ATOM 851 C CA . ARG A 1 108 ? 0.934 -12.653 -15.040 1.00 96.31 108 ARG A CA 1
ATOM 852 C C . ARG A 1 108 ? 1.584 -13.950 -14.580 1.00 96.31 108 ARG A C 1
ATOM 854 O O . ARG A 1 108 ? 2.772 -14.143 -14.784 1.00 96.31 108 ARG A O 1
ATOM 861 N N . ALA A 1 109 ? 0.783 -14.846 -14.000 1.00 93.88 109 ALA A N 1
ATOM 862 C CA . ALA A 1 109 ? 1.214 -16.190 -13.602 1.00 93.88 109 ALA A CA 1
ATOM 863 C C . ALA A 1 109 ? 2.492 -16.212 -12.733 1.00 93.88 109 ALA A C 1
ATOM 865 O O . ALA A 1 109 ? 3.345 -17.072 -12.901 1.00 93.88 109 ALA A O 1
ATOM 866 N N . GLY A 1 110 ? 2.627 -15.255 -11.807 1.00 92.12 110 GLY A N 1
ATOM 867 C CA . GLY A 1 110 ? 3.796 -15.163 -10.927 1.00 92.12 110 GLY A CA 1
ATOM 868 C C . GLY A 1 110 ? 4.969 -14.365 -11.498 1.00 92.12 110 GLY A C 1
ATOM 869 O O . GLY A 1 110 ? 5.874 -14.021 -10.744 1.00 92.12 110 GLY A O 1
ATOM 870 N N . GLU A 1 111 ? 4.936 -14.001 -12.780 1.00 93.12 111 GLU A N 1
ATOM 871 C CA . GLU A 1 111 ? 6.018 -13.272 -13.438 1.00 93.12 111 GLU A CA 1
ATOM 872 C C . GLU A 1 111 ? 5.682 -11.798 -13.641 1.00 93.12 111 GLU A C 1
ATOM 874 O O . GLU A 1 111 ? 4.579 -11.442 -14.060 1.00 93.12 111 GLU A O 1
ATOM 879 N N . LEU A 1 112 ? 6.665 -10.937 -13.375 1.00 93.81 112 LEU A N 1
ATOM 880 C CA . LEU A 1 112 ? 6.594 -9.502 -13.615 1.00 93.81 112 LEU A CA 1
ATOM 881 C C . LEU A 1 112 ? 7.541 -9.127 -14.758 1.00 93.81 112 LEU A C 1
ATOM 883 O O . LEU A 1 112 ? 8.756 -9.267 -14.635 1.00 93.81 112 LEU A O 1
ATOM 887 N N . GLN A 1 113 ? 6.989 -8.647 -15.870 1.00 92.69 113 GLN A N 1
ATOM 888 C CA . GLN A 1 113 ? 7.736 -8.408 -17.106 1.00 92.69 113 GLN A CA 1
ATOM 889 C C . GLN A 1 113 ? 7.476 -7.005 -17.660 1.00 92.69 113 GLN A C 1
ATOM 891 O O . GLN A 1 113 ? 6.377 -6.458 -17.551 1.00 92.69 113 GLN A O 1
ATOM 896 N N . LEU A 1 114 ? 8.507 -6.414 -18.266 1.00 91.06 114 LEU A N 1
ATOM 897 C CA . LEU A 1 114 ? 8.459 -5.079 -18.856 1.00 91.06 114 LEU A CA 1
ATOM 898 C C . LEU A 1 114 ? 8.461 -5.172 -20.383 1.00 91.06 114 LEU A C 1
ATOM 900 O O . LEU A 1 114 ? 9.391 -5.710 -20.982 1.00 91.06 114 LEU A O 1
ATOM 904 N N . TYR A 1 115 ? 7.454 -4.580 -21.018 1.00 90.81 115 TYR A N 1
ATOM 905 C CA . TYR A 1 115 ? 7.276 -4.611 -22.466 1.00 90.81 115 TYR A CA 1
ATOM 906 C C . TYR A 1 115 ? 7.343 -3.215 -23.075 1.00 90.81 115 TYR A C 1
ATOM 908 O O . TYR A 1 115 ? 6.689 -2.283 -22.603 1.00 90.81 115 TYR A O 1
ATOM 916 N N . LYS A 1 116 ? 8.062 -3.086 -24.195 1.00 89.62 116 LYS A N 1
ATOM 917 C CA . LYS A 1 116 ? 7.965 -1.914 -25.074 1.00 89.62 116 LYS A CA 1
ATOM 918 C C . LYS A 1 116 ? 6.690 -2.006 -25.909 1.00 89.62 116 LYS A C 1
ATOM 920 O O . LYS A 1 116 ? 6.468 -2.996 -26.607 1.00 89.62 116 LYS A O 1
ATOM 925 N N . ARG A 1 117 ? 5.852 -0.971 -25.869 1.00 87.69 117 ARG A N 1
ATOM 926 C CA . ARG A 1 117 ? 4.575 -0.959 -26.600 1.00 87.69 117 ARG A CA 1
ATOM 927 C C . ARG A 1 117 ? 4.811 -0.629 -28.082 1.00 87.69 117 ARG A C 1
ATOM 929 O O . ARG A 1 117 ? 5.554 0.298 -28.389 1.00 87.69 117 ARG A O 1
ATOM 936 N N . LYS A 1 118 ? 4.183 -1.385 -29.001 1.00 80.19 118 LYS A N 1
ATOM 937 C CA . LYS A 1 118 ? 4.376 -1.254 -30.466 1.00 80.19 118 LYS A CA 1
ATOM 938 C C . LYS A 1 118 ? 3.215 -0.574 -31.231 1.00 80.19 118 LYS A C 1
ATOM 940 O O . LYS A 1 118 ? 3.482 0.039 -32.256 1.00 80.19 118 LYS A O 1
ATOM 945 N N . ARG A 1 119 ? 1.947 -0.655 -30.778 1.00 63.69 119 ARG A N 1
ATOM 946 C CA . ARG A 1 119 ? 0.752 -0.052 -31.436 1.00 63.69 119 ARG A CA 1
ATOM 947 C C . ARG A 1 119 ? -0.372 0.284 -30.435 1.00 63.69 119 ARG A C 1
ATOM 949 O O . ARG A 1 119 ? -0.413 -0.282 -29.347 1.00 63.69 119 ARG A O 1
ATOM 956 N N . GLY A 1 120 ? -1.287 1.192 -30.810 1.00 61.84 120 GLY A N 1
ATOM 957 C CA . GLY A 1 120 ? -2.543 1.475 -30.082 1.00 61.84 120 GLY A CA 1
ATOM 958 C C . GLY A 1 120 ? -2.423 2.367 -28.840 1.00 61.84 120 GLY A C 1
ATOM 959 O O . GLY A 1 120 ? -3.365 2.494 -28.059 1.00 61.84 120 GLY A O 1
ATOM 960 N N . THR A 1 121 ? -1.270 2.991 -28.615 1.00 57.41 121 THR A N 1
ATOM 961 C CA . THR A 1 121 ? -1.035 3.771 -27.403 1.00 57.41 121 THR A CA 1
ATOM 962 C C . THR A 1 121 ? -1.575 5.188 -27.584 1.00 57.41 121 THR A C 1
ATOM 964 O O . THR A 1 121 ? -0.874 6.066 -28.089 1.00 57.41 121 THR A O 1
ATOM 967 N N . ARG A 1 122 ? -2.815 5.450 -27.147 1.00 59.34 122 ARG A N 1
ATOM 968 C CA . ARG A 1 122 ? -3.185 6.825 -26.763 1.00 59.34 122 ARG A CA 1
ATOM 969 C C . ARG A 1 122 ? -2.081 7.382 -25.856 1.00 59.34 122 ARG A C 1
ATOM 971 O O . ARG A 1 122 ? -1.433 6.615 -25.135 1.00 59.34 122 ARG A O 1
ATOM 978 N N . ARG A 1 123 ? -1.842 8.697 -25.921 1.00 65.50 123 ARG A N 1
ATOM 979 C CA . ARG A 1 123 ? -0.866 9.353 -25.039 1.00 65.50 123 ARG A CA 1
ATOM 980 C C . ARG A 1 123 ? -1.151 8.916 -23.589 1.00 65.50 123 ARG A C 1
ATOM 982 O O . ARG A 1 123 ? -2.325 8.917 -23.219 1.00 65.50 123 ARG A O 1
ATOM 989 N N . PRO A 1 124 ? -0.133 8.524 -22.795 1.00 68.00 124 PRO A N 1
ATOM 990 C CA . PRO A 1 124 ? -0.346 8.057 -21.420 1.00 68.00 124 PRO A CA 1
ATOM 991 C C . PRO A 1 124 ? -1.070 9.097 -20.558 1.00 68.00 124 PRO A C 1
ATOM 993 O O . PRO A 1 124 ? -1.820 8.746 -19.657 1.00 68.00 124 PRO A O 1
ATOM 996 N N . PHE A 1 125 ? -0.868 10.372 -20.894 1.00 74.50 125 PHE A N 1
ATOM 997 C CA . PHE A 1 125 ? -1.484 11.523 -20.259 1.00 74.50 125 PHE A CA 1
ATOM 998 C C . PHE A 1 125 ? -2.171 12.401 -21.312 1.00 74.50 125 PHE A C 1
ATOM 1000 O O . PHE A 1 125 ? -1.703 12.506 -22.454 1.00 74.50 125 PHE A O 1
ATOM 1007 N N . GLY A 1 126 ? -3.274 13.042 -20.921 1.00 79.81 126 GLY A N 1
ATOM 1008 C CA . GLY A 1 126 ? -3.944 14.061 -21.727 1.00 79.81 126 GLY A CA 1
ATOM 1009 C C . GLY A 1 126 ? -3.044 15.276 -21.977 1.00 79.81 126 GLY A C 1
ATOM 1010 O O . GLY A 1 126 ? -2.083 15.525 -21.241 1.00 79.81 126 GLY A O 1
ATOM 1011 N N . LYS A 1 127 ? -3.327 16.036 -23.046 1.00 80.19 127 LYS A N 1
ATOM 1012 C CA . LYS A 1 127 ? -2.560 17.252 -23.384 1.00 80.19 127 LYS A CA 1
ATOM 1013 C C . LYS A 1 127 ? -2.598 18.280 -22.246 1.00 80.19 127 LYS A C 1
ATOM 1015 O O . LYS A 1 127 ? -1.599 18.944 -22.014 1.00 80.19 127 LYS A O 1
ATOM 1020 N N . ASP A 1 128 ? -3.722 18.350 -21.542 1.00 86.00 128 ASP A N 1
ATOM 1021 C CA . ASP A 1 128 ? -4.000 19.210 -20.391 1.00 86.00 128 ASP A CA 1
ATOM 1022 C C . ASP A 1 128 ? -3.120 18.912 -19.167 1.00 86.00 128 ASP A C 1
ATOM 1024 O O . ASP A 1 128 ? -2.803 19.817 -18.397 1.00 86.00 128 ASP A O 1
ATOM 1028 N N . VAL A 1 129 ? -2.713 17.652 -18.981 1.00 82.12 129 VAL A N 1
ATOM 1029 C CA . VAL A 1 129 ? -1.776 17.259 -17.920 1.00 82.12 129 VAL A CA 1
ATOM 1030 C C . VAL A 1 129 ? -0.350 17.567 -18.355 1.00 82.12 129 VAL A C 1
ATOM 1032 O O . VAL A 1 129 ? 0.396 18.192 -17.609 1.00 82.12 129 VAL A O 1
ATOM 1035 N N . LEU A 1 130 ? 0.021 17.183 -19.580 1.00 79.50 130 LEU A N 1
ATOM 1036 C CA . LEU A 1 130 ? 1.375 17.399 -20.101 1.00 79.50 130 LEU A CA 1
ATOM 1037 C C . LEU A 1 130 ? 1.743 18.887 -20.176 1.00 79.50 130 LEU A C 1
ATOM 1039 O O . LEU A 1 130 ? 2.883 19.239 -19.898 1.00 79.50 130 LEU A O 1
ATOM 1043 N N . SER A 1 131 ? 0.793 19.768 -20.504 1.00 83.44 131 SER A N 1
ATOM 1044 C CA . SER A 1 131 ? 1.043 21.212 -20.588 1.00 83.44 131 SER A CA 1
ATOM 1045 C C . SER A 1 131 ? 1.333 21.873 -19.237 1.00 83.44 131 SER A C 1
ATOM 1047 O O . SER A 1 131 ? 1.884 22.967 -19.217 1.00 83.44 131 SER A O 1
ATOM 1049 N N . LYS A 1 132 ? 0.969 21.239 -18.113 1.00 85.00 132 LYS A N 1
ATOM 1050 C CA . LYS A 1 132 ? 1.236 21.753 -16.754 1.00 85.00 132 LYS A CA 1
ATOM 1051 C C . LYS A 1 132 ? 2.652 21.457 -16.268 1.00 85.00 132 LYS A C 1
ATOM 1053 O O . LYS A 1 132 ? 3.101 22.077 -15.312 1.00 85.00 132 LYS A O 1
ATOM 1058 N N . PHE A 1 133 ? 3.339 20.523 -16.921 1.00 80.25 133 PHE A N 1
ATOM 1059 C CA . PHE A 1 133 ? 4.703 20.122 -16.596 1.00 80.25 133 PHE A CA 1
ATOM 1060 C C . PHE A 1 133 ? 5.591 20.355 -17.824 1.00 80.25 133 PHE A C 1
ATOM 1062 O O . PHE A 1 133 ? 5.972 19.391 -18.496 1.00 80.25 133 PHE A O 1
ATOM 1069 N N . PRO A 1 134 ? 5.867 21.628 -18.180 1.00 65.81 134 PRO A N 1
ATOM 1070 C CA . PRO A 1 134 ? 6.748 21.935 -19.294 1.00 65.81 134 PRO A CA 1
ATOM 1071 C C . PRO A 1 134 ? 8.100 21.263 -19.060 1.00 65.81 134 PRO A C 1
ATOM 1073 O O . PRO A 1 134 ? 8.662 21.313 -17.966 1.00 65.81 134 PRO A O 1
ATOM 1076 N N . ARG A 1 135 ? 8.597 20.580 -20.092 1.00 68.12 135 ARG A N 1
ATOM 1077 C CA . ARG A 1 135 ? 9.890 19.903 -20.037 1.00 68.12 135 ARG A CA 1
ATOM 1078 C C . ARG A 1 135 ? 10.969 20.964 -19.856 1.00 68.12 135 ARG A C 1
ATOM 1080 O O . ARG A 1 135 ? 11.123 21.822 -20.721 1.00 68.12 135 ARG A O 1
ATOM 1087 N N . VAL A 1 136 ? 11.704 20.904 -18.751 1.00 57.91 136 VAL A N 1
ATOM 1088 C CA . VAL A 1 136 ? 12.962 21.641 -18.631 1.00 57.91 136 VAL A CA 1
ATOM 1089 C C . VAL A 1 136 ? 13.934 20.951 -19.585 1.00 57.91 136 VAL A C 1
ATOM 1091 O O . VAL A 1 136 ? 14.152 19.744 -19.467 1.00 57.91 136 VAL A O 1
ATOM 1094 N N . ALA A 1 137 ? 14.438 21.677 -20.584 1.00 45.91 137 ALA A N 1
ATOM 1095 C CA . ALA A 1 137 ? 15.501 21.162 -21.436 1.00 45.91 137 ALA A CA 1
ATOM 1096 C C . ALA A 1 137 ? 16.692 20.806 -20.537 1.00 45.91 137 ALA A C 1
ATOM 1098 O O . ALA A 1 137 ? 17.078 21.612 -19.692 1.00 45.91 137 ALA A O 1
ATOM 1099 N N . ALA A 1 138 ? 17.226 19.594 -20.678 1.00 47.25 138 ALA A N 1
ATOM 1100 C CA . ALA A 1 138 ? 18.446 19.214 -19.985 1.00 47.25 138 ALA A CA 1
ATOM 1101 C C . ALA A 1 138 ? 19.580 20.127 -20.481 1.00 47.25 138 ALA A C 1
ATOM 1103 O O . ALA A 1 138 ? 19.958 20.040 -21.649 1.00 47.25 138 ALA A O 1
ATOM 1104 N N . THR A 1 139 ? 20.035 21.042 -19.624 1.00 37.56 139 THR A N 1
ATOM 1105 C CA . THR A 1 139 ? 21.345 21.704 -19.731 1.00 37.56 139 THR A CA 1
ATOM 1106 C C . THR A 1 139 ? 22.462 20.708 -19.502 1.00 37.56 139 THR A C 1
ATOM 1108 O O . THR A 1 139 ? 22.296 19.881 -18.573 1.00 37.56 139 THR A O 1
#

pLDDT: mean 87.54, std 13.51, range [37.56, 98.12]

Secondary structure (DSSP, 8-state):
------SS-PPPPGGG--EEEEEETTS---HHHHHHHHHHTT--EEEEEEEETTEEEEEEEEETTSGGGHHHHHHHHHHHHHHHHHHHHHHHHHHHH-TT--EEEEEETTEEEEEE--S----SS-HHHHTTSPPPP--

Sequence (139 aa):
MKVKLTSPRSVLPQSSVIEIKTRAARRELDWKEVYPQLYLSQTSYLYLAKHTRGTFGRVEKFQINSEGMAAHAREAEASMAKLEALLSAILKAVRKYGEGVPLSLVYRAGELQLYKRKRGTRRPFGKDVLSKFPRVAAT